Protein AF-A0A850RTF0-F1 (afdb_monomer_lite)

pLDDT: mean 82.53, std 21.37, range [38.31, 98.5]

Foldseek 3Di:
DDDDDDDDDDDDPDDDPPPPPPVPDDQDLQNVQDPPPPSGCDLVSVVVDDPVSLLVSLQVVCVVVVHHQQDQDPPRHGVSRVSSVVVVVVND

Radius of gyration: 23.09 Å; chains: 1; bounding box: 36×48×74 Å

Sequence (92 aa):
MDTKTSLLAATLFAFVLVNNSWAAGGLSVDARFDLTDDGIVDASDWQRMTEDTKRAYANESVKALGEDPYAILEGQQTRGDRFLKGLRSVYE

Structure (mmCIF, N/CA/C/O backbone):
data_AF-A0A850RTF0-F1
#
_entry.id   AF-A0A850RTF0-F1
#
loop_
_atom_site.group_PDB
_atom_site.id
_atom_site.type_symbol
_atom_site.label_atom_id
_atom_site.label_alt_id
_atom_site.label_comp_id
_atom_site.label_asym_id
_atom_site.label_entity_id
_atom_site.label_seq_id
_atom_site.pdbx_PDB_ins_code
_atom_site.Cartn_x
_atom_site.Cartn_y
_atom_site.Cartn_z
_atom_site.occupancy
_atom_site.B_iso_or_equiv
_atom_site.auth_seq_id
_atom_site.auth_comp_id
_atom_site.auth_asym_id
_atom_site.auth_atom_id
_atom_site.pdbx_PDB_model_num
ATOM 1 N N . MET A 1 1 ? 19.541 -44.990 -55.206 1.00 38.31 1 MET A N 1
ATOM 2 C CA . MET A 1 1 ? 20.710 -44.152 -55.531 1.00 38.31 1 MET A CA 1
ATOM 3 C C . MET A 1 1 ? 20.156 -42.768 -55.806 1.00 38.31 1 MET A C 1
ATOM 5 O O . MET A 1 1 ? 19.465 -42.613 -56.799 1.00 38.31 1 MET A O 1
ATOM 9 N N . ASP A 1 2 ? 20.019 -41.961 -54.748 1.00 40.06 2 ASP A N 1
ATOM 10 C CA . ASP A 1 2 ? 20.836 -40.750 -54.471 1.00 40.06 2 ASP A CA 1
ATOM 11 C C . ASP A 1 2 ? 20.011 -39.521 -54.921 1.00 40.06 2 ASP A C 1
ATOM 13 O O . ASP A 1 2 ? 19.457 -39.552 -56.006 1.00 40.06 2 ASP A O 1
ATOM 17 N N . THR A 1 3 ? 19.734 -38.455 -54.162 1.00 43.06 3 THR A N 1
ATOM 18 C CA . THR A 1 3 ? 20.459 -37.767 -53.082 1.00 43.06 3 THR A CA 1
ATOM 19 C C . THR A 1 3 ? 19.529 -36.799 -52.312 1.00 43.06 3 THR A C 1
ATOM 21 O O . THR A 1 3 ? 18.790 -36.052 -52.938 1.00 43.06 3 THR A O 1
ATOM 24 N N . LYS A 1 4 ? 19.663 -36.778 -50.974 1.00 45.59 4 LYS A N 1
ATOM 25 C CA . LYS A 1 4 ? 19.860 -35.629 -50.045 1.00 45.59 4 LYS A CA 1
ATOM 26 C C . LYS A 1 4 ? 18.983 -34.347 -50.094 1.00 45.59 4 LYS A C 1
ATOM 28 O O . LYS A 1 4 ? 18.848 -33.705 -51.125 1.00 45.59 4 LYS A O 1
ATOM 33 N N . THR A 1 5 ? 18.698 -33.860 -48.869 1.00 53.00 5 THR A N 1
ATOM 34 C CA . THR A 1 5 ? 18.349 -32.477 -48.425 1.00 53.00 5 THR A CA 1
ATOM 35 C C . THR A 1 5 ? 16.893 -32.035 -48.674 1.00 53.00 5 THR A C 1
ATOM 37 O O . THR A 1 5 ? 16.338 -32.358 -49.706 1.00 53.00 5 THR A O 1
ATOM 40 N N . SER A 1 6 ? 16.170 -31.313 -47.809 1.00 46.97 6 SER A N 1
ATOM 41 C CA . SER A 1 6 ? 16.516 -30.577 -46.589 1.00 46.97 6 SER A CA 1
ATOM 42 C C . SER A 1 6 ? 15.246 -30.121 -45.841 1.00 46.97 6 SER A C 1
ATOM 44 O O . SER A 1 6 ? 14.235 -29.839 -46.471 1.00 46.97 6 SER A O 1
ATOM 46 N N . LEU A 1 7 ? 15.395 -29.965 -44.521 1.00 45.00 7 LEU A N 1
ATOM 47 C CA . LEU A 1 7 ? 14.791 -28.960 -43.625 1.00 45.00 7 LEU A CA 1
ATOM 48 C C . LEU A 1 7 ? 13.255 -28.813 -43.474 1.00 45.00 7 LEU A C 1
ATOM 50 O O . LEU A 1 7 ? 12.558 -28.271 -44.320 1.00 45.00 7 LEU A O 1
ATOM 54 N N . LEU A 1 8 ? 12.797 -29.167 -42.264 1.00 48.84 8 LEU A N 1
ATOM 55 C CA . LEU A 1 8 ? 12.116 -28.291 -41.289 1.00 48.84 8 LEU A CA 1
ATOM 56 C C . LEU A 1 8 ? 11.397 -27.031 -41.810 1.00 48.84 8 LEU A C 1
ATOM 58 O O . LEU A 1 8 ? 12.050 -26.063 -42.187 1.00 48.84 8 LEU A O 1
ATOM 62 N N . ALA A 1 9 ? 10.084 -26.966 -41.574 1.00 47.44 9 ALA A N 1
ATOM 63 C CA . ALA A 1 9 ? 9.425 -25.746 -41.098 1.00 47.44 9 ALA A CA 1
ATOM 64 C C . ALA A 1 9 ? 8.098 -26.109 -40.410 1.00 47.44 9 ALA A C 1
ATOM 66 O O . ALA A 1 9 ? 7.035 -26.158 -41.023 1.00 47.44 9 ALA A O 1
ATOM 67 N N . ALA A 1 10 ? 8.187 -26.416 -39.117 1.00 53.47 10 ALA A N 1
ATOM 68 C CA . ALA A 1 10 ? 7.045 -26.389 -38.222 1.00 53.47 10 ALA A CA 1
ATOM 69 C C . ALA A 1 10 ? 6.776 -24.927 -37.853 1.00 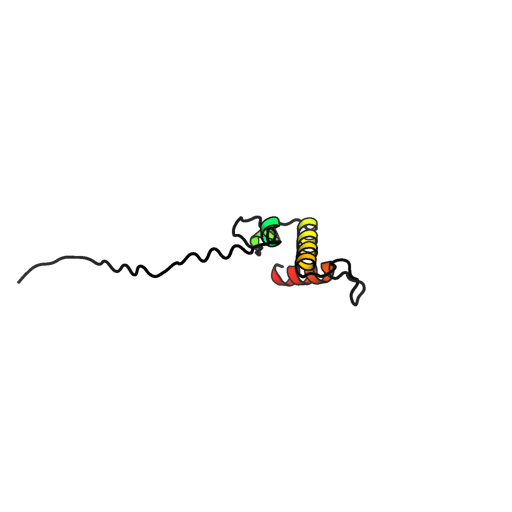53.47 10 ALA A C 1
ATOM 71 O O . ALA A 1 10 ? 7.607 -24.306 -37.194 1.00 53.47 10 ALA A O 1
ATOM 72 N N . THR A 1 11 ? 5.623 -24.384 -38.239 1.00 55.97 11 THR A N 1
ATOM 73 C CA . THR A 1 11 ? 5.167 -23.100 -37.694 1.00 55.97 11 THR A CA 1
ATOM 74 C C . THR A 1 11 ? 3.672 -23.159 -37.426 1.00 55.97 11 THR A C 1
ATOM 76 O O . THR A 1 11 ? 2.822 -22.831 -38.249 1.00 55.97 11 THR A O 1
ATOM 79 N N . LEU A 1 12 ? 3.386 -23.646 -36.223 1.00 51.03 12 LEU A N 1
ATOM 80 C CA . LEU A 1 12 ? 2.123 -23.570 -35.512 1.00 51.03 12 LEU A CA 1
ATOM 81 C C . LEU A 1 12 ? 1.816 -22.087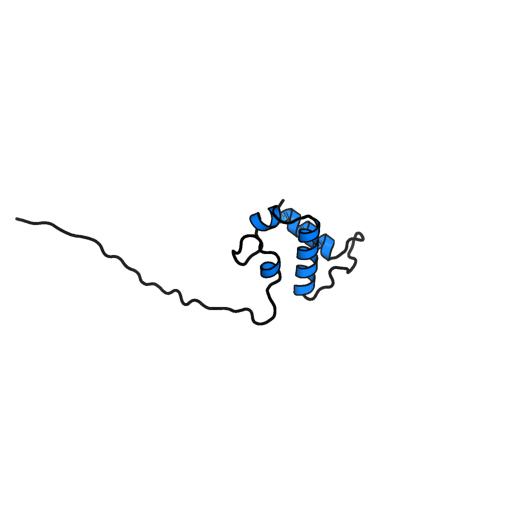 -35.227 1.00 51.03 12 LEU A C 1
ATOM 83 O O . LEU A 1 12 ? 2.302 -21.536 -34.244 1.00 51.03 12 LEU A O 1
ATOM 87 N N . PHE A 1 13 ? 1.048 -21.416 -36.087 1.00 53.59 13 PHE A N 1
ATOM 88 C CA . PHE A 1 13 ? 0.581 -20.048 -35.826 1.00 53.59 13 PHE A CA 1
ATOM 89 C C . PHE A 1 13 ? -0.723 -20.107 -35.017 1.00 53.59 13 PHE A C 1
ATOM 91 O O . PHE A 1 13 ? -1.823 -19.893 -35.527 1.00 53.59 13 PHE A O 1
ATOM 98 N N . ALA A 1 14 ? -0.598 -20.514 -33.754 1.00 56.91 14 ALA A N 1
ATOM 99 C CA . ALA A 1 14 ? -1.703 -20.566 -32.810 1.00 56.91 14 ALA A CA 1
ATOM 100 C C . ALA A 1 14 ? -1.900 -19.191 -32.155 1.00 56.91 14 ALA A C 1
ATOM 102 O O . ALA A 1 14 ? -1.040 -18.709 -31.427 1.00 56.91 14 ALA A O 1
ATOM 103 N N . PHE A 1 15 ? -3.051 -18.586 -32.459 1.00 54.66 15 PHE A N 1
ATOM 104 C CA . PHE A 1 15 ? -3.893 -17.794 -31.559 1.00 54.66 15 PHE A CA 1
ATOM 105 C C . PHE A 1 15 ? -3.190 -17.081 -30.391 1.00 54.66 15 PHE A C 1
ATOM 107 O O . PHE A 1 15 ? -3.049 -17.635 -29.304 1.00 54.66 15 PHE A O 1
ATOM 114 N N . VAL A 1 16 ? -2.933 -15.785 -30.557 1.00 56.62 16 VAL A N 1
ATOM 115 C CA . VAL A 1 16 ? -3.023 -14.850 -29.431 1.00 56.62 16 VAL A CA 1
ATOM 116 C C . VAL A 1 16 ? -3.971 -13.736 -29.848 1.00 56.62 16 VAL A C 1
ATOM 118 O O . VAL A 1 16 ? -3.583 -12.697 -30.376 1.00 56.62 16 VAL A O 1
ATOM 121 N N . LEU A 1 17 ? -5.261 -14.001 -29.645 1.00 56.16 17 LEU A N 1
ATOM 122 C CA . LEU A 1 17 ? -6.241 -12.942 -29.463 1.00 56.16 17 LEU A CA 1
ATOM 123 C C . LEU A 1 17 ? -5.815 -12.197 -28.200 1.00 56.16 17 LEU A C 1
ATOM 125 O O . LEU A 1 17 ? -6.016 -12.682 -27.087 1.00 56.16 17 LEU A O 1
ATOM 129 N N . VAL A 1 18 ? -5.173 -11.048 -28.387 1.00 58.31 18 VAL A N 1
ATOM 130 C CA . VAL A 1 18 ? -4.904 -10.096 -27.314 1.00 58.31 18 VAL A CA 1
ATOM 131 C C . VAL A 1 18 ? -6.263 -9.558 -26.876 1.00 58.31 18 VAL A C 1
ATOM 133 O O . VAL A 1 18 ? -6.771 -8.572 -27.412 1.00 58.31 18 VAL A O 1
ATOM 136 N N . ASN A 1 19 ? -6.902 -10.265 -25.944 1.00 51.47 19 ASN A N 1
ATOM 137 C CA . ASN A 1 19 ? -8.034 -9.743 -25.202 1.00 51.47 19 ASN A CA 1
ATOM 138 C C . ASN A 1 19 ? -7.483 -8.619 -24.333 1.00 51.47 19 ASN A C 1
ATOM 140 O O . ASN A 1 19 ? -6.994 -8.832 -23.229 1.00 51.47 19 ASN A O 1
ATOM 144 N N . ASN A 1 20 ? -7.520 -7.417 -24.895 1.00 48.69 20 ASN A N 1
ATOM 145 C CA . ASN A 1 20 ? -7.352 -6.163 -24.195 1.00 48.69 20 ASN A CA 1
ATOM 146 C C . ASN A 1 20 ? -8.542 -6.006 -23.236 1.00 48.69 20 ASN A C 1
ATOM 148 O O . ASN A 1 20 ? -9.467 -5.235 -23.485 1.00 48.69 20 ASN A O 1
ATOM 152 N N . SER A 1 21 ? -8.527 -6.767 -22.143 1.00 49.75 21 SER A N 1
ATOM 153 C CA . SER A 1 21 ? -9.397 -6.572 -20.989 1.00 49.75 21 SER A CA 1
ATOM 154 C C . SER A 1 21 ? -8.914 -5.327 -20.257 1.00 49.75 21 SER A C 1
ATOM 156 O O . SER A 1 21 ? -8.269 -5.402 -19.217 1.00 49.75 21 SER A O 1
ATOM 158 N N . TRP A 1 22 ? -9.173 -4.163 -20.845 1.00 48.72 22 TRP A N 1
ATOM 159 C CA . TRP A 1 22 ? -8.997 -2.893 -20.163 1.00 48.72 22 TRP A CA 1
ATOM 160 C C . TRP A 1 22 ? -10.077 -2.877 -19.092 1.00 48.72 22 TRP A C 1
ATOM 162 O O . TRP A 1 22 ? -11.257 -2.695 -19.395 1.00 48.72 22 TRP A O 1
ATOM 172 N N . ALA A 1 23 ? -9.682 -3.172 -17.853 1.00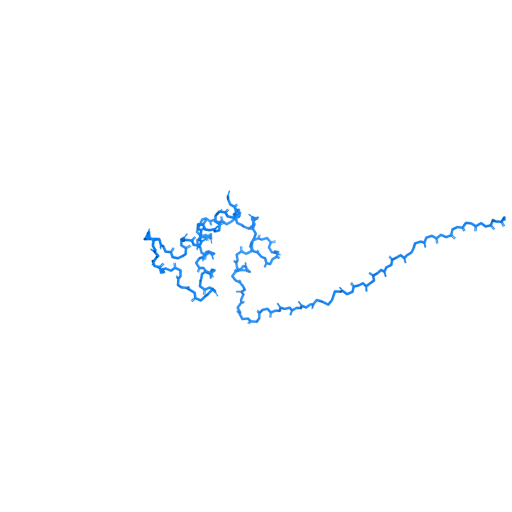 49.72 23 ALA A N 1
ATOM 173 C CA . ALA A 1 23 ? -10.518 -2.972 -16.685 1.00 49.72 23 ALA A CA 1
ATOM 174 C C . ALA A 1 23 ? -10.924 -1.492 -16.672 1.00 49.72 23 ALA A C 1
ATOM 176 O O . ALA A 1 23 ? -10.146 -0.600 -16.341 1.00 49.72 23 ALA A O 1
ATOM 177 N N . ALA A 1 24 ? -12.127 -1.220 -17.167 1.00 45.12 24 ALA A N 1
ATOM 178 C CA . ALA A 1 24 ? -12.666 0.117 -17.268 1.00 45.12 24 ALA A CA 1
ATOM 179 C C . ALA A 1 24 ? -13.041 0.599 -15.863 1.00 45.12 24 ALA A C 1
ATOM 181 O O . ALA A 1 24 ? -14.069 0.192 -15.328 1.00 45.12 24 ALA A O 1
ATOM 182 N N . GLY A 1 25 ? -12.220 1.476 -15.280 1.00 39.59 25 GLY A N 1
ATOM 183 C CA . GLY A 1 25 ? -12.611 2.272 -14.113 1.00 39.59 25 GLY A CA 1
ATOM 184 C C . GLY A 1 25 ? -11.501 2.501 -13.093 1.00 39.59 25 GLY A C 1
ATOM 185 O O . GLY A 1 25 ? -11.523 1.905 -12.025 1.00 39.59 25 GLY A O 1
ATOM 186 N N . GLY A 1 26 ? -10.577 3.416 -13.399 1.00 50.28 26 GLY A N 1
ATOM 187 C CA . GLY A 1 26 ? -9.470 3.800 -12.515 1.00 50.28 26 GLY A CA 1
ATOM 188 C C . GLY A 1 26 ? -8.217 2.961 -12.761 1.00 50.28 26 GLY A C 1
ATOM 189 O O . GLY A 1 26 ? -8.312 1.770 -13.033 1.00 50.28 26 GLY A O 1
ATOM 190 N N . LEU A 1 27 ? -7.037 3.587 -12.705 1.00 60.25 27 LEU A N 1
ATOM 191 C CA . LEU A 1 27 ? -5.775 2.842 -12.639 1.00 60.25 27 LEU A CA 1
ATOM 192 C C . LEU A 1 27 ? -5.910 1.805 -11.516 1.00 60.25 27 LEU A C 1
ATOM 194 O O . LEU A 1 27 ? -6.302 2.182 -10.405 1.00 60.25 27 LEU A O 1
ATOM 198 N N . SER A 1 28 ? -5.639 0.527 -11.807 1.00 82.56 28 SER A N 1
ATOM 199 C CA . SER A 1 28 ? -5.570 -0.503 -10.767 1.00 82.56 28 SER A CA 1
ATOM 200 C C . SER A 1 28 ? -4.633 -0.008 -9.666 1.00 82.56 28 SER A C 1
ATOM 202 O O . SER A 1 28 ? -3.689 0.738 -9.942 1.00 82.56 28 SER A O 1
ATOM 204 N N . VAL A 1 29 ? -4.916 -0.360 -8.408 1.00 92.38 29 VAL A N 1
ATOM 205 C CA . VAL A 1 29 ? -4.030 0.016 -7.295 1.00 92.38 29 VAL A CA 1
ATOM 206 C C . VAL A 1 29 ? -2.602 -0.391 -7.650 1.00 92.38 29 VAL A C 1
ATOM 208 O O . VAL A 1 29 ? -1.722 0.459 -7.608 1.00 92.38 29 VAL A O 1
ATOM 211 N N . ASP A 1 30 ? -2.420 -1.610 -8.151 1.00 91.56 30 ASP A N 1
ATOM 212 C CA . ASP A 1 30 ? -1.141 -2.152 -8.602 1.00 91.56 30 ASP A CA 1
ATOM 213 C C . ASP A 1 30 ? -0.402 -1.222 -9.572 1.00 91.56 30 ASP A C 1
ATOM 215 O O . ASP A 1 30 ? 0.749 -0.901 -9.319 1.00 91.56 30 ASP A O 1
ATOM 219 N N . ALA A 1 31 ? -1.062 -0.647 -10.583 1.00 92.94 31 ALA A N 1
ATOM 220 C CA . ALA A 1 31 ? -0.407 0.247 -11.549 1.00 92.94 31 ALA A CA 1
ATOM 221 C C . ALA A 1 31 ? 0.214 1.515 -10.924 1.00 92.94 31 ALA A C 1
ATOM 223 O O . ALA A 1 31 ? 1.060 2.163 -11.532 1.00 92.94 31 ALA A O 1
ATOM 224 N N . ARG A 1 32 ? -0.218 1.920 -9.723 1.00 93.81 32 ARG A N 1
ATOM 225 C CA . ARG A 1 32 ? 0.360 3.067 -8.994 1.00 93.81 32 ARG A CA 1
ATOM 226 C C . ARG A 1 32 ? 1.550 2.680 -8.119 1.00 93.81 32 ARG A C 1
ATOM 228 O O . ARG A 1 32 ? 2.253 3.570 -7.642 1.00 93.81 32 ARG A O 1
ATOM 235 N N . PHE A 1 33 ? 1.700 1.390 -7.842 1.00 96.12 33 PHE A N 1
ATOM 236 C CA . PHE A 1 33 ? 2.675 0.830 -6.911 1.00 96.12 33 PHE A CA 1
ATOM 237 C C . PHE A 1 33 ? 3.641 -0.158 -7.584 1.00 96.12 33 PHE A C 1
ATOM 239 O O . PHE A 1 33 ? 4.589 -0.586 -6.935 1.00 96.12 33 PHE A O 1
ATOM 246 N N . ASP A 1 34 ? 3.435 -0.461 -8.861 1.00 96.31 34 ASP A N 1
ATOM 247 C CA . ASP A 1 34 ? 4.343 -1.199 -9.729 1.00 96.31 34 ASP A CA 1
ATOM 248 C C . ASP A 1 34 ? 5.603 -0.358 -10.010 1.00 96.31 34 ASP A C 1
ATOM 250 O O . ASP A 1 34 ? 5.564 0.716 -10.616 1.00 96.31 34 ASP A O 1
ATOM 254 N N . LEU A 1 35 ? 6.733 -0.829 -9.487 1.00 96.31 35 LEU A N 1
ATOM 255 C CA . LEU A 1 35 ? 8.064 -0.238 -9.605 1.00 96.31 35 LEU A CA 1
ATOM 256 C C . LEU A 1 35 ? 8.940 -1.012 -10.605 1.00 96.31 35 LEU A C 1
ATOM 258 O O . LEU A 1 35 ? 10.124 -0.682 -10.762 1.00 96.31 35 LEU A O 1
ATOM 262 N N . THR A 1 36 ? 8.411 -2.062 -11.231 1.00 95.75 36 THR A N 1
ATOM 263 C CA . THR A 1 36 ? 9.085 -2.892 -12.233 1.00 95.75 36 THR A CA 1
ATOM 264 C C . THR A 1 36 ? 8.498 -2.721 -13.635 1.00 95.75 36 THR A C 1
ATOM 266 O O . THR A 1 36 ? 9.178 -3.087 -14.594 1.00 95.75 36 THR A O 1
ATOM 269 N N . ASP A 1 37 ? 7.342 -2.061 -13.746 1.00 93.81 37 ASP A N 1
ATOM 270 C CA . ASP A 1 37 ? 6.570 -1.814 -14.970 1.00 93.81 37 ASP A CA 1
ATOM 271 C C . ASP A 1 37 ? 6.135 -3.124 -15.654 1.00 93.81 37 ASP A C 1
ATOM 273 O O . ASP A 1 37 ? 6.146 -3.245 -16.883 1.00 93.81 37 ASP A O 1
ATOM 277 N N . ASP A 1 38 ? 5.796 -4.141 -14.852 1.00 91.31 38 ASP A N 1
ATOM 278 C CA . ASP A 1 38 ? 5.302 -5.444 -15.317 1.00 91.31 38 ASP A CA 1
ATOM 279 C C . ASP A 1 38 ? 3.767 -5.587 -15.230 1.00 91.31 38 ASP A C 1
ATOM 281 O O . ASP A 1 38 ? 3.185 -6.563 -15.718 1.00 91.31 38 ASP A O 1
ATOM 285 N N . GLY A 1 39 ? 3.102 -4.560 -14.697 1.00 90.12 39 GLY A N 1
ATOM 286 C CA . GLY A 1 39 ? 1.659 -4.418 -14.586 1.00 90.12 39 GLY A CA 1
ATOM 287 C C . GLY A 1 39 ? 1.056 -4.979 -13.299 1.00 90.12 39 GLY A C 1
ATOM 288 O O . GLY A 1 39 ? -0.170 -4.912 -13.150 1.00 90.12 39 GLY A O 1
ATOM 289 N N . ILE A 1 40 ? 1.861 -5.528 -12.387 1.00 92.44 40 ILE A N 1
ATOM 290 C CA . ILE A 1 40 ? 1.415 -6.067 -11.098 1.00 92.44 40 ILE A CA 1
ATOM 291 C C . ILE A 1 40 ? 2.318 -5.574 -9.961 1.00 92.44 40 ILE A C 1
ATOM 293 O O . ILE A 1 40 ? 3.313 -4.903 -10.183 1.00 92.44 40 ILE A O 1
ATOM 297 N N . VAL A 1 41 ? 1.939 -5.862 -8.713 1.00 95.38 41 VAL A N 1
ATOM 298 C CA . VAL A 1 41 ? 2.843 -5.694 -7.566 1.00 95.38 41 VAL A CA 1
ATOM 299 C C . VAL A 1 41 ? 3.327 -7.065 -7.125 1.00 95.38 41 VAL A C 1
ATOM 301 O O . VAL A 1 41 ? 2.561 -7.873 -6.584 1.00 95.38 41 VAL A O 1
ATOM 304 N N . ASP A 1 42 ? 4.613 -7.321 -7.327 1.00 96.00 42 ASP A N 1
ATOM 305 C CA . ASP A 1 42 ? 5.259 -8.574 -6.962 1.00 96.00 42 ASP A CA 1
ATOM 306 C C . ASP A 1 42 ? 6.288 -8.407 -5.821 1.00 96.00 42 ASP A C 1
ATOM 308 O O . ASP A 1 42 ? 6.381 -7.374 -5.148 1.00 96.00 42 ASP A O 1
ATOM 312 N N . ALA A 1 43 ? 7.052 -9.468 -5.548 1.00 97.19 43 ALA A N 1
ATOM 313 C CA . ALA A 1 43 ? 8.085 -9.443 -4.514 1.00 97.19 43 ALA A CA 1
ATOM 314 C C . ALA A 1 43 ? 9.224 -8.451 -4.829 1.00 97.19 43 ALA A C 1
ATOM 316 O O . ALA A 1 43 ? 9.824 -7.887 -3.911 1.00 97.19 43 ALA A O 1
ATOM 317 N N . SER A 1 44 ? 9.526 -8.230 -6.108 1.00 97.50 44 SER A N 1
ATOM 318 C CA . SER A 1 44 ? 10.546 -7.293 -6.575 1.00 97.50 44 SER A CA 1
ATOM 319 C C . SER A 1 44 ? 10.115 -5.850 -6.320 1.00 97.50 44 SER A C 1
ATOM 321 O O . SER A 1 44 ? 10.922 -5.055 -5.830 1.00 97.50 44 SER A O 1
ATOM 323 N N . ASP A 1 45 ? 8.849 -5.516 -6.587 1.00 98.00 45 ASP A N 1
ATOM 324 C CA . ASP A 1 45 ? 8.272 -4.213 -6.232 1.00 98.00 45 ASP A CA 1
ATOM 325 C C . ASP A 1 45 ? 8.276 -4.011 -4.725 1.00 98.00 45 ASP A C 1
ATOM 327 O O . ASP A 1 45 ? 8.769 -2.997 -4.227 1.00 98.00 45 ASP A O 1
ATOM 331 N N . TRP A 1 46 ? 7.796 -5.014 -3.984 1.00 97.94 46 TRP A N 1
ATOM 332 C CA . TRP A 1 46 ? 7.717 -4.979 -2.527 1.00 97.94 46 TRP A CA 1
ATOM 333 C C . TRP A 1 46 ? 9.059 -4.647 -1.866 1.00 97.94 46 TRP A C 1
ATOM 335 O O . TRP A 1 46 ? 9.120 -3.838 -0.937 1.00 97.94 46 TRP A O 1
ATOM 345 N N . GLN A 1 47 ? 10.149 -5.239 -2.360 1.00 97.81 47 GLN A N 1
ATOM 346 C CA . GLN A 1 47 ? 11.504 -4.978 -1.869 1.00 97.81 47 GLN A CA 1
ATOM 347 C C . GLN A 1 47 ? 11.994 -3.555 -2.170 1.00 97.81 47 GLN A C 1
ATOM 349 O O . GLN A 1 47 ? 12.844 -3.035 -1.446 1.00 97.81 47 GLN A O 1
ATOM 354 N N . ARG A 1 48 ? 11.470 -2.917 -3.221 1.00 98.19 48 ARG A N 1
ATOM 355 C CA . ARG A 1 48 ? 11.791 -1.533 -3.603 1.00 98.19 48 ARG A CA 1
ATOM 356 C C . ARG A 1 48 ? 10.924 -0.503 -2.875 1.00 98.19 48 ARG A C 1
ATOM 358 O O . ARG A 1 48 ? 11.283 0.674 -2.842 1.00 98.19 48 ARG A O 1
ATOM 365 N N . MET A 1 49 ? 9.805 -0.918 -2.281 1.00 97.81 49 MET A N 1
ATOM 366 C CA .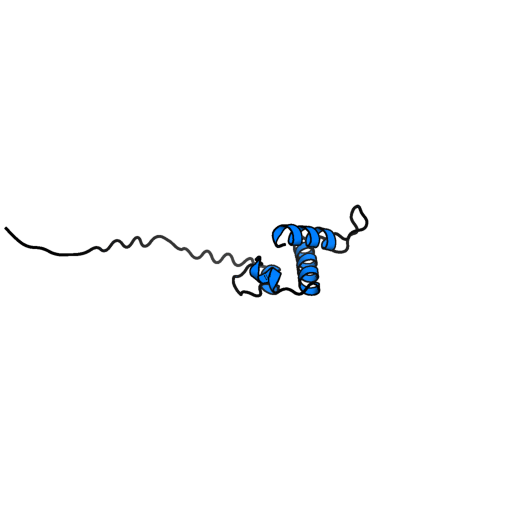 MET A 1 49 ? 8.917 -0.033 -1.532 1.00 97.81 49 MET A CA 1
ATOM 367 C C . MET A 1 49 ? 9.510 0.382 -0.184 1.00 97.81 49 MET A C 1
ATOM 369 O O . MET A 1 49 ? 9.986 -0.439 0.603 1.00 97.81 49 MET A O 1
ATOM 373 N N . THR A 1 50 ? 9.373 1.669 0.141 1.00 98.31 50 THR A N 1
ATOM 374 C CA . THR A 1 50 ? 9.574 2.140 1.517 1.00 98.31 50 THR A CA 1
ATOM 375 C C . THR A 1 50 ? 8.461 1.622 2.431 1.00 98.31 50 THR A C 1
ATOM 377 O O . THR A 1 50 ? 7.381 1.249 1.973 1.00 98.31 50 THR A O 1
ATOM 380 N N . GLU A 1 51 ? 8.681 1.644 3.744 1.00 97.88 51 GLU A N 1
ATOM 381 C CA . GLU A 1 51 ? 7.663 1.236 4.720 1.00 97.88 51 GLU A CA 1
ATOM 382 C C . GLU A 1 51 ? 6.382 2.087 4.633 1.00 97.88 51 GLU A C 1
ATOM 384 O O . GLU A 1 51 ? 5.274 1.551 4.740 1.00 97.88 51 GLU A O 1
ATOM 389 N N . ASP A 1 52 ? 6.516 3.384 4.343 1.00 98.31 52 ASP A N 1
ATOM 390 C CA . ASP A 1 52 ? 5.379 4.275 4.099 1.00 98.31 52 ASP A CA 1
ATOM 391 C C . ASP A 1 52 ? 4.646 3.911 2.802 1.00 98.31 52 ASP A C 1
ATOM 393 O O . ASP A 1 52 ? 3.414 3.887 2.772 1.00 98.31 52 ASP A O 1
ATOM 397 N N . THR A 1 53 ? 5.383 3.550 1.745 1.00 98.06 53 THR A N 1
ATOM 398 C CA . THR A 1 53 ? 4.806 3.070 0.479 1.00 98.06 53 THR A CA 1
ATOM 399 C C . THR A 1 53 ? 4.040 1.764 0.680 1.00 98.06 53 THR A C 1
ATOM 401 O O . THR A 1 53 ? 2.909 1.657 0.215 1.00 98.06 53 THR A O 1
ATOM 404 N N . LYS A 1 54 ? 4.590 0.804 1.436 1.00 98.50 54 LYS A N 1
ATOM 405 C CA . LYS A 1 54 ? 3.904 -0.455 1.776 1.00 98.50 54 LYS A CA 1
ATOM 406 C C . LYS A 1 54 ? 2.601 -0.194 2.536 1.00 98.50 54 LYS A C 1
ATOM 408 O O . LYS A 1 54 ? 1.571 -0.799 2.239 1.00 98.50 54 LYS A O 1
ATOM 413 N N . ARG A 1 55 ? 2.614 0.739 3.496 1.00 98.50 55 ARG A N 1
ATOM 414 C CA . ARG A 1 55 ? 1.410 1.155 4.235 1.00 98.50 55 ARG A CA 1
ATOM 415 C C . ARG A 1 55 ? 0.384 1.826 3.321 1.00 98.50 55 ARG A C 1
ATOM 417 O O . ARG A 1 55 ? -0.808 1.549 3.441 1.00 98.50 55 ARG A O 1
ATOM 424 N N . ALA A 1 56 ? 0.828 2.690 2.411 1.00 98.31 56 ALA A N 1
ATOM 425 C CA . ALA A 1 56 ? -0.047 3.325 1.432 1.00 98.31 56 ALA A CA 1
ATOM 426 C C . ALA A 1 56 ? -0.680 2.287 0.494 1.00 98.31 56 ALA A C 1
ATOM 428 O O . ALA A 1 56 ? -1.897 2.301 0.329 1.00 98.31 56 ALA A O 1
ATOM 429 N N . TYR A 1 57 ? 0.109 1.349 -0.035 1.00 97.81 57 TYR A N 1
ATOM 430 C CA . TYR A 1 57 ? -0.372 0.266 -0.892 1.00 97.81 57 TYR A CA 1
ATOM 431 C C . TYR A 1 57 ? -1.436 -0.582 -0.190 1.00 97.81 57 TYR A C 1
ATOM 433 O O . TYR A 1 57 ? -2.516 -0.798 -0.739 1.00 97.81 57 TYR A O 1
ATOM 441 N N . ALA A 1 58 ? -1.191 -0.977 1.064 1.00 98.25 58 ALA A N 1
ATOM 442 C CA . ALA A 1 58 ? -2.165 -1.716 1.863 1.00 98.25 58 ALA A CA 1
ATOM 443 C C . ALA A 1 58 ? -3.483 -0.940 2.044 1.00 98.25 58 ALA A C 1
ATOM 445 O O . ALA A 1 58 ? -4.564 -1.488 1.831 1.00 98.25 58 ALA A O 1
ATOM 446 N N . ASN A 1 59 ? -3.408 0.346 2.395 1.00 98.31 59 ASN A N 1
ATOM 447 C CA . ASN A 1 59 ? -4.598 1.169 2.608 1.00 98.31 59 ASN A CA 1
ATOM 448 C C . ASN A 1 59 ? -5.393 1.397 1.316 1.00 98.31 59 ASN A C 1
ATOM 450 O O . ASN A 1 59 ? -6.620 1.336 1.335 1.00 98.31 59 ASN A O 1
ATOM 454 N N . GLU A 1 60 ? -4.714 1.662 0.199 1.00 97.62 60 GLU A N 1
ATOM 455 C CA . GLU A 1 60 ? -5.356 1.856 -1.104 1.00 97.62 60 GLU A CA 1
ATOM 456 C C . GLU A 1 60 ? -5.966 0.551 -1.631 1.00 97.62 60 GLU A C 1
ATOM 458 O O . GLU A 1 60 ? -7.066 0.582 -2.179 1.00 97.62 60 GLU A O 1
ATOM 463 N N . SER A 1 61 ? -5.325 -0.594 -1.378 1.00 96.12 61 SER A N 1
ATOM 464 C CA . SER A 1 61 ? -5.877 -1.919 -1.690 1.00 96.12 61 SER A CA 1
ATOM 465 C C . SER A 1 61 ? -7.180 -2.173 -0.934 1.00 96.12 61 SER A C 1
ATOM 467 O O . SER A 1 61 ? -8.182 -2.556 -1.531 1.00 96.12 61 SER A O 1
ATOM 469 N N . VAL A 1 62 ? -7.214 -1.880 0.371 1.00 97.50 62 VAL A N 1
ATOM 470 C CA . VAL A 1 62 ? -8.441 -2.000 1.177 1.00 97.50 62 VAL A CA 1
ATOM 471 C C . VAL A 1 62 ? -9.539 -1.056 0.666 1.00 97.50 62 VAL A C 1
ATOM 473 O O . VAL A 1 62 ? -10.683 -1.484 0.516 1.00 97.50 62 VAL A O 1
ATOM 476 N N . LYS A 1 63 ? -9.206 0.194 0.313 1.00 96.50 63 LYS A N 1
ATOM 477 C CA . LYS A 1 63 ? -10.175 1.125 -0.297 1.00 96.50 63 LYS A CA 1
ATOM 478 C C . LYS A 1 63 ? -10.725 0.607 -1.625 1.00 96.50 63 LYS A C 1
ATOM 480 O O . LYS A 1 63 ? -11.920 0.739 -1.871 1.00 96.50 63 LYS A O 1
ATOM 485 N N . ALA A 1 64 ? -9.880 0.021 -2.473 1.00 94.06 64 ALA A N 1
ATOM 486 C CA . ALA A 1 64 ? -10.291 -0.527 -3.766 1.00 94.06 64 ALA A CA 1
ATOM 487 C C . ALA A 1 64 ? -11.232 -1.734 -3.630 1.00 94.06 64 ALA A C 1
ATOM 489 O O . ALA A 1 64 ? -12.070 -1.955 -4.500 1.00 94.06 64 ALA A O 1
ATOM 490 N N . LEU A 1 65 ? -11.158 -2.458 -2.510 1.00 93.81 65 LEU A N 1
ATOM 491 C CA . LEU A 1 65 ? -12.117 -3.504 -2.140 1.00 93.81 65 LEU A CA 1
ATOM 492 C C . LEU A 1 65 ? -13.453 -2.942 -1.607 1.00 93.81 65 LEU A C 1
ATOM 494 O O . LEU A 1 65 ? -14.352 -3.711 -1.276 1.00 93.81 65 LEU A O 1
ATOM 498 N N . GLY A 1 66 ? -13.611 -1.615 -1.533 1.00 95.31 66 GLY A N 1
ATOM 499 C CA . GLY A 1 66 ? -14.806 -0.954 -1.001 1.00 95.31 66 GLY A CA 1
ATOM 500 C C . GLY A 1 66 ? -14.848 -0.893 0.527 1.00 95.31 66 GLY A C 1
ATOM 501 O O . GLY A 1 66 ? -15.908 -0.673 1.112 1.00 95.31 66 GLY A O 1
ATOM 502 N N . GLU A 1 67 ? -13.708 -1.095 1.186 1.00 96.31 67 GLU A N 1
ATOM 503 C CA . GLU A 1 67 ? -13.591 -1.172 2.637 1.00 96.31 67 GLU A CA 1
ATOM 504 C C . GLU A 1 67 ? -12.853 0.049 3.219 1.00 96.31 67 GLU A C 1
ATOM 506 O O . GLU A 1 67 ? -11.993 0.647 2.575 1.00 96.31 67 GLU A O 1
ATOM 511 N N . ASP A 1 68 ? -13.163 0.432 4.465 1.00 97.94 68 ASP A N 1
ATOM 512 C CA . ASP A 1 68 ? -12.428 1.495 5.166 1.00 97.94 68 ASP A CA 1
ATOM 513 C C . ASP A 1 68 ? -11.121 0.942 5.772 1.00 97.94 68 ASP A C 1
ATOM 515 O O . ASP A 1 68 ? -11.190 0.094 6.671 1.00 97.94 68 ASP A O 1
ATOM 519 N N . PRO A 1 69 ? -9.930 1.399 5.334 1.00 98.19 69 PRO A N 1
ATOM 520 C CA . PRO A 1 69 ? -8.661 0.958 5.906 1.00 98.19 69 PRO A CA 1
ATOM 521 C C . PRO A 1 69 ? -8.478 1.372 7.366 1.00 98.19 69 PRO A C 1
ATOM 523 O O . PRO A 1 69 ? -7.723 0.716 8.078 1.00 98.19 69 PRO A O 1
ATOM 526 N N . TYR A 1 70 ? -9.167 2.410 7.837 1.00 98.19 70 TYR A N 1
ATOM 527 C CA . TYR A 1 70 ? -9.020 2.922 9.199 1.00 98.19 70 TYR A CA 1
ATOM 528 C C . TYR A 1 70 ? -10.022 2.313 10.187 1.00 98.19 70 TYR A C 1
ATOM 530 O O . TYR A 1 70 ? -9.949 2.600 11.383 1.00 98.19 70 TYR A O 1
ATOM 538 N N . ALA A 1 71 ? -10.916 1.434 9.722 1.00 98.25 71 ALA A N 1
ATOM 539 C CA . ALA A 1 71 ? -11.824 0.699 10.590 1.00 98.25 71 ALA A CA 1
ATOM 540 C C . ALA A 1 71 ? -11.033 -0.131 11.614 1.00 98.25 71 ALA A C 1
ATOM 542 O O . ALA A 1 71 ? -10.182 -0.946 11.247 1.00 98.25 71 ALA A O 1
ATOM 543 N N . ILE A 1 72 ? -11.324 0.069 12.900 1.00 97.75 72 ILE A N 1
ATOM 544 C CA . ILE A 1 72 ? -10.696 -0.681 13.990 1.00 97.75 72 ILE A CA 1
ATOM 545 C C . ILE A 1 72 ? -11.306 -2.082 14.057 1.00 97.75 72 ILE A C 1
ATOM 547 O O . ILE A 1 72 ? -12.522 -2.239 14.156 1.00 97.75 72 ILE A O 1
ATOM 551 N N . LEU A 1 73 ? -10.448 -3.097 14.005 1.00 94.81 73 LEU A N 1
ATOM 552 C CA . LEU A 1 73 ? -10.809 -4.506 14.122 1.00 94.81 73 LEU A CA 1
ATOM 553 C C . LEU A 1 73 ? -10.479 -5.041 15.526 1.00 94.81 73 LEU A C 1
ATOM 555 O O . LEU A 1 73 ? -9.971 -4.328 16.398 1.00 94.81 73 LEU A O 1
ATOM 559 N N . GLU A 1 74 ? -10.746 -6.330 15.745 1.00 88.69 74 GLU A N 1
ATOM 560 C CA . GLU A 1 74 ? -10.305 -7.039 16.947 1.00 88.69 74 GLU A CA 1
ATOM 561 C C . GLU A 1 74 ? -8.795 -6.866 17.178 1.00 88.69 74 GLU A C 1
ATOM 563 O O . GLU A 1 74 ? -7.993 -6.897 16.240 1.00 88.69 74 GLU A O 1
ATOM 568 N N . GLY A 1 75 ? -8.408 -6.675 18.441 1.00 89.56 75 GLY A N 1
ATOM 569 C CA . GLY A 1 75 ? -7.015 -6.414 18.815 1.00 89.56 75 GLY A CA 1
ATOM 570 C C . GLY A 1 75 ? -6.553 -4.968 18.604 1.00 89.56 75 GLY A C 1
ATOM 571 O O . GLY A 1 75 ? -5.352 -4.727 18.615 1.00 89.56 75 GLY A O 1
ATOM 572 N N . GLN A 1 76 ? -7.478 -4.014 18.421 1.00 92.25 76 GLN A N 1
ATOM 573 C CA . GLN A 1 76 ? -7.202 -2.572 18.273 1.00 92.25 76 GLN A CA 1
ATOM 574 C C . GLN A 1 76 ? -6.333 -2.189 17.059 1.00 92.25 76 GLN A C 1
ATOM 576 O O . GLN A 1 76 ? -5.844 -1.064 16.986 1.00 92.25 76 GLN A O 1
ATOM 581 N N . GLN A 1 77 ? -6.160 -3.089 16.090 1.00 95.62 77 GLN A N 1
ATOM 582 C CA . GLN A 1 77 ? -5.472 -2.796 14.830 1.00 95.62 77 GLN A CA 1
ATOM 583 C C . GLN A 1 77 ? -6.460 -2.273 13.783 1.00 95.62 77 GLN A C 1
ATOM 585 O O . GLN A 1 77 ? -7.622 -2.693 13.758 1.00 95.62 77 GLN A O 1
ATOM 590 N N . THR A 1 78 ? -6.006 -1.396 12.888 1.00 98.19 78 THR A N 1
ATOM 591 C CA . THR A 1 78 ? -6.838 -0.984 11.752 1.00 98.19 78 THR A CA 1
ATOM 592 C C . THR A 1 78 ? -6.928 -2.108 10.717 1.00 98.19 78 THR A C 1
ATOM 594 O O . THR A 1 78 ? -6.092 -3.019 10.665 1.00 98.19 78 THR A O 1
ATOM 597 N N . ARG A 1 79 ? -7.946 -2.063 9.860 1.00 98.25 79 ARG A N 1
ATO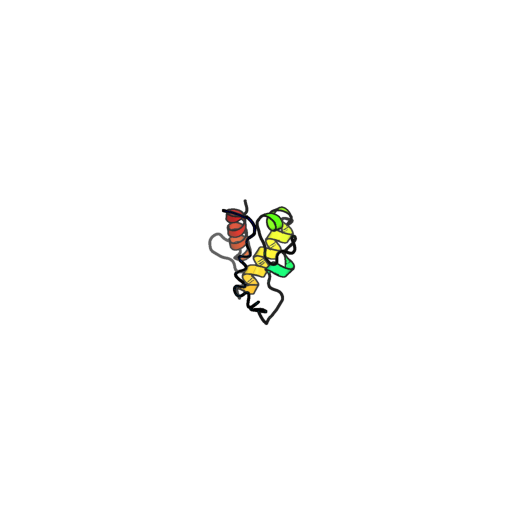M 598 C CA . ARG A 1 79 ? -8.074 -2.990 8.733 1.00 98.25 79 ARG A CA 1
ATOM 599 C C . ARG A 1 79 ? -6.881 -2.906 7.779 1.00 98.25 79 ARG A C 1
ATOM 601 O O . ARG A 1 79 ? -6.389 -3.947 7.348 1.00 98.25 79 ARG A O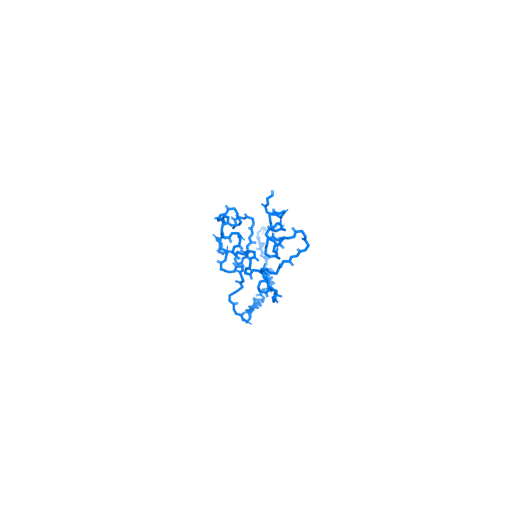 1
ATOM 608 N N . GLY A 1 80 ? -6.384 -1.699 7.517 1.00 98.19 80 GLY A N 1
ATOM 609 C CA . GLY A 1 80 ? -5.173 -1.451 6.740 1.00 98.19 80 GLY A CA 1
ATOM 610 C C . GLY A 1 80 ? -3.935 -2.090 7.368 1.00 98.19 80 GLY A C 1
ATOM 611 O O . GLY A 1 80 ? -3.178 -2.761 6.671 1.00 98.19 80 GLY A O 1
ATOM 612 N N . ASP A 1 81 ? -3.769 -1.992 8.693 1.00 98.12 81 ASP A N 1
ATOM 613 C CA . ASP A 1 81 ? -2.663 -2.654 9.402 1.00 98.12 81 ASP A CA 1
ATOM 614 C C . ASP A 1 81 ? -2.754 -4.184 9.303 1.00 98.12 81 ASP A C 1
ATOM 616 O O . ASP A 1 81 ? -1.747 -4.861 9.079 1.00 98.12 81 ASP A O 1
ATOM 620 N N . ARG A 1 82 ? -3.965 -4.748 9.428 1.00 98.00 82 ARG A N 1
ATOM 621 C CA . ARG A 1 82 ? -4.178 -6.194 9.264 1.00 98.00 82 ARG A CA 1
ATOM 622 C C . ARG A 1 82 ? -3.831 -6.650 7.849 1.00 98.00 82 ARG A C 1
ATOM 624 O O . ARG A 1 82 ? -3.200 -7.694 7.690 1.00 98.00 82 ARG A O 1
ATOM 631 N N . PHE A 1 83 ? -4.238 -5.882 6.843 1.00 97.88 83 PHE A N 1
ATOM 632 C CA . PHE A 1 83 ? -3.932 -6.172 5.446 1.00 97.88 83 PHE A CA 1
ATOM 633 C C . PHE A 1 83 ? -2.425 -6.081 5.181 1.00 97.88 83 PHE A C 1
ATOM 635 O O . PHE A 1 83 ? -1.846 -7.014 4.632 1.00 97.88 83 PHE A O 1
ATOM 642 N N . LEU A 1 84 ? -1.765 -5.027 5.676 1.00 98.25 84 LEU A N 1
ATOM 643 C CA . LEU A 1 84 ? -0.312 -4.857 5.603 1.00 98.25 84 LEU A CA 1
ATOM 644 C C . LEU A 1 84 ? 0.437 -6.041 6.230 1.00 98.25 84 LEU A C 1
ATOM 646 O O . LEU A 1 84 ? 1.414 -6.526 5.664 1.00 98.25 84 LEU A O 1
ATOM 650 N N . LYS A 1 85 ? -0.032 -6.542 7.378 1.00 97.94 85 LYS A N 1
ATOM 651 C CA . LYS A 1 85 ? 0.523 -7.748 8.005 1.00 97.94 85 LYS A CA 1
ATOM 652 C C . LYS A 1 85 ? 0.392 -8.979 7.101 1.00 97.94 85 LYS A C 1
ATOM 654 O O . LYS A 1 85 ? 1.317 -9.783 7.040 1.00 97.94 85 LYS A O 1
ATOM 659 N N . GLY A 1 86 ? -0.739 -9.121 6.410 1.00 97.62 86 GLY A N 1
ATOM 660 C CA . GLY A 1 86 ? -0.950 -10.176 5.419 1.00 97.62 86 GLY A CA 1
ATOM 661 C C . GLY A 1 86 ? 0.033 -10.075 4.253 1.00 97.62 86 GLY A C 1
ATOM 662 O O . GLY A 1 86 ? 0.707 -11.054 3.951 1.00 97.62 86 GLY A O 1
ATOM 663 N N . LEU A 1 87 ? 0.189 -8.883 3.666 1.00 97.75 87 LEU A N 1
ATOM 664 C CA . LEU A 1 87 ? 1.154 -8.644 2.586 1.00 97.75 87 LEU A CA 1
ATOM 665 C C . LEU A 1 87 ? 2.586 -9.000 3.007 1.00 97.75 87 LEU A C 1
ATOM 667 O O . LEU A 1 87 ? 3.281 -9.701 2.279 1.00 97.75 87 LEU A O 1
ATOM 671 N N . ARG A 1 88 ? 3.001 -8.604 4.219 1.00 98.19 88 ARG A N 1
ATOM 672 C CA . ARG A 1 88 ? 4.311 -8.987 4.769 1.00 98.19 88 ARG A CA 1
ATOM 673 C C . ARG A 1 88 ? 4.495 -10.492 4.815 1.00 98.19 88 ARG A C 1
ATOM 675 O O . ARG A 1 88 ? 5.510 -10.966 4.357 1.00 98.19 88 ARG A O 1
ATOM 682 N N . SER A 1 89 ? 3.501 -11.248 5.279 1.00 97.88 89 SER A N 1
ATOM 683 C CA . SER A 1 89 ? 3.625 -12.713 5.343 1.00 97.88 89 SER A CA 1
ATOM 684 C C . SER A 1 89 ? 3.762 -13.410 3.982 1.00 97.88 89 SER A C 1
ATOM 686 O O . SER A 1 89 ? 4.085 -14.593 3.943 1.00 97.88 89 SER A O 1
ATOM 688 N N . VAL A 1 90 ? 3.464 -12.708 2.884 1.00 96.12 90 VAL A N 1
ATOM 689 C CA . VAL A 1 90 ? 3.595 -13.226 1.516 1.00 96.12 90 VAL A CA 1
ATOM 690 C C . VAL A 1 90 ? 4.946 -12.848 0.907 1.00 96.12 90 VAL A C 1
ATOM 692 O O . VAL A 1 90 ? 5.530 -13.659 0.192 1.00 96.12 90 VAL A O 1
ATOM 695 N N . TYR A 1 91 ? 5.438 -11.636 1.175 1.00 95.81 91 TYR A N 1
ATOM 696 C CA . TYR A 1 91 ? 6.636 -11.089 0.531 1.00 95.81 91 TYR A CA 1
ATOM 697 C C . TYR A 1 91 ? 7.896 -11.054 1.421 1.00 95.81 91 TYR A C 1
ATOM 699 O O . TYR A 1 91 ? 8.980 -10.775 0.905 1.00 95.81 91 TYR A O 1
ATOM 707 N N . GLU A 1 92 ? 7.770 -11.313 2.728 1.00 93.81 92 GLU A N 1
ATOM 708 C CA . GLU A 1 92 ? 8.843 -11.344 3.746 1.00 93.81 92 GLU A CA 1
ATOM 709 C C . GLU A 1 92 ? 8.856 -12.687 4.494 1.00 93.81 92 GLU A C 1
ATOM 711 O O . GLU A 1 92 ? 9.970 -13.234 4.670 1.00 93.81 92 GLU A O 1
#

Secondary structure (DSSP, 8-state):
------------------------SS--HHHHH-SSSSSS--HHHHHHS-HHHHHHHHHHHHHHTT--TT-B-GGG-BHHHHHHHHHHHHH-